Protein AF-A0A957V6C8-F1 (afdb_monomer)

Structure (mmCIF, N/CA/C/O backbone):
data_AF-A0A957V6C8-F1
#
_entry.id   AF-A0A957V6C8-F1
#
loop_
_atom_site.group_PDB
_atom_site.id
_atom_site.type_symbol
_atom_site.label_atom_id
_atom_site.label_alt_id
_atom_site.label_comp_id
_atom_site.label_asym_id
_atom_site.label_entity_id
_atom_site.label_seq_id
_atom_site.pdbx_PDB_ins_code
_atom_site.Cartn_x
_atom_site.Cartn_y
_atom_site.Cartn_z
_atom_site.occupancy
_atom_site.B_iso_or_equiv
_atom_site.auth_seq_id
_atom_site.auth_comp_id
_atom_site.auth_asym_id
_atom_site.auth_atom_id
_atom_site.pdbx_PDB_model_num
ATOM 1 N N . ARG A 1 1 ? -7.889 24.558 10.137 1.00 53.25 1 ARG A N 1
ATOM 2 C CA . ARG A 1 1 ? -8.079 23.094 10.313 1.00 53.25 1 ARG A CA 1
ATOM 3 C C . ARG A 1 1 ? -7.964 22.303 8.996 1.00 53.25 1 ARG A C 1
ATOM 5 O O . ARG A 1 1 ? -7.996 21.090 9.057 1.00 53.25 1 ARG A O 1
ATOM 12 N N . THR A 1 2 ? -7.730 22.950 7.849 1.00 58.56 2 THR A N 1
ATOM 13 C CA . THR A 1 2 ? -7.606 22.328 6.512 1.00 58.56 2 THR A CA 1
ATOM 14 C C . THR A 1 2 ? -6.212 21.776 6.169 1.00 58.56 2 THR A C 1
ATOM 16 O O . THR A 1 2 ? -6.089 20.972 5.254 1.00 58.56 2 THR A O 1
ATOM 19 N N . GLY A 1 3 ? -5.160 22.161 6.903 1.00 59.53 3 GLY A N 1
ATOM 20 C CA . GLY A 1 3 ? -3.785 21.746 6.582 1.00 59.53 3 GLY A CA 1
ATOM 21 C C . GLY A 1 3 ? -3.482 20.258 6.811 1.00 59.53 3 GLY A C 1
ATOM 22 O O . GLY A 1 3 ? -2.626 19.704 6.132 1.00 59.53 3 GLY A O 1
ATOM 23 N N . ALA A 1 4 ? -4.195 19.594 7.732 1.00 64.31 4 ALA A N 1
ATOM 24 C CA . ALA A 1 4 ? -3.990 18.167 8.006 1.00 64.31 4 ALA A CA 1
ATOM 25 C C . ALA A 1 4 ? -4.553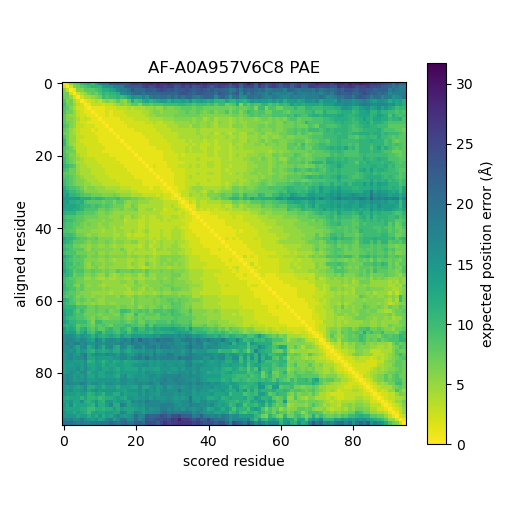 17.272 6.887 1.00 64.31 4 ALA A C 1
ATOM 27 O O . ALA A 1 4 ? -3.913 16.300 6.501 1.00 64.31 4 ALA A O 1
ATOM 28 N N . GLU A 1 5 ? -5.716 17.622 6.328 1.00 75.00 5 GLU A N 1
ATOM 29 C CA . GLU A 1 5 ? -6.317 16.889 5.204 1.00 75.00 5 GLU A CA 1
ATOM 30 C C . GLU A 1 5 ? -5.536 17.114 3.904 1.00 75.00 5 GLU A C 1
ATOM 32 O O . GLU A 1 5 ? -5.304 16.162 3.163 1.00 75.00 5 GLU A O 1
ATOM 37 N N . GLN A 1 6 ? -5.044 18.339 3.670 1.00 81.56 6 GLN A N 1
ATOM 38 C CA . GLN A 1 6 ? -4.163 18.636 2.534 1.00 81.56 6 GLN A CA 1
ATOM 39 C C . GLN A 1 6 ? -2.865 17.824 2.594 1.00 81.56 6 GLN A C 1
ATOM 41 O O . GLN A 1 6 ? -2.505 17.194 1.607 1.00 81.56 6 GLN A O 1
ATOM 46 N N . GLY A 1 7 ? -2.229 17.726 3.768 1.00 83.50 7 GLY A N 1
ATOM 47 C CA . GLY A 1 7 ? -1.006 16.933 3.923 1.00 83.50 7 GLY A CA 1
ATOM 48 C C . GLY A 1 7 ? -1.186 15.444 3.601 1.00 83.50 7 GLY A C 1
ATOM 49 O O . GLY A 1 7 ? -0.297 14.834 3.005 1.00 83.50 7 GLY A O 1
ATOM 50 N N . VAL A 1 8 ? -2.337 14.850 3.941 1.00 88.88 8 VAL A N 1
ATOM 51 C CA . VAL A 1 8 ? -2.643 13.446 3.605 1.00 88.88 8 VAL A CA 1
ATOM 52 C C . VAL A 1 8 ? -2.863 13.279 2.103 1.00 88.88 8 VAL A C 1
ATOM 54 O O . VAL A 1 8 ? -2.299 12.362 1.505 1.00 88.88 8 VAL A O 1
ATOM 57 N N . ILE A 1 9 ? -3.635 14.174 1.483 1.00 89.62 9 ILE A N 1
ATOM 58 C CA . ILE A 1 9 ? -3.903 14.144 0.039 1.00 89.62 9 ILE A CA 1
ATOM 59 C C . ILE A 1 9 ? -2.599 14.301 -0.752 1.00 89.62 9 ILE A C 1
ATOM 61 O O . ILE A 1 9 ? -2.331 13.502 -1.650 1.00 89.62 9 ILE A O 1
ATOM 65 N N . ASP A 1 10 ? -1.750 15.255 -0.372 1.00 92.19 10 ASP A N 1
ATOM 66 C CA . ASP A 1 10 ? -0.462 15.506 -1.023 1.00 92.19 10 ASP A CA 1
ATOM 67 C C . ASP A 1 10 ? 0.502 14.326 -0.859 1.00 92.19 10 ASP A C 1
ATOM 69 O O . ASP A 1 10 ? 1.210 13.953 -1.800 1.00 92.19 10 ASP A O 1
ATOM 73 N N . SER A 1 11 ? 0.496 13.682 0.311 1.00 93.25 11 SER A N 1
ATOM 74 C CA . SER A 1 11 ? 1.302 12.483 0.566 1.00 93.25 11 SER A CA 1
ATOM 75 C C . SER A 1 11 ? 0.864 11.319 -0.322 1.00 93.25 11 SER A C 1
ATOM 77 O O . SER A 1 11 ? 1.698 10.686 -0.970 1.00 93.25 11 SER A O 1
ATOM 79 N N . ILE A 1 12 ? -0.445 11.065 -0.415 1.00 94.31 12 ILE A N 1
ATOM 80 C CA . ILE A 1 12 ? -1.000 10.011 -1.274 1.00 94.31 12 ILE A CA 1
ATOM 81 C C . ILE A 1 12 ? -0.704 10.308 -2.748 1.00 94.31 12 ILE A C 1
ATOM 83 O O . ILE A 1 12 ? -0.274 9.412 -3.478 1.00 94.31 12 ILE A O 1
ATOM 87 N N . ALA A 1 13 ? -0.877 11.555 -3.192 1.00 94.56 13 ALA A N 1
ATOM 88 C CA . ALA A 1 13 ? -0.585 11.967 -4.562 1.00 94.56 13 ALA A CA 1
ATOM 89 C C . ALA A 1 13 ? 0.900 11.779 -4.906 1.00 94.56 13 ALA A C 1
ATOM 91 O O . ALA A 1 13 ? 1.236 11.246 -5.965 1.00 94.56 13 ALA A O 1
ATOM 92 N N . THR A 1 14 ? 1.792 12.148 -3.986 1.00 95.31 14 THR A N 1
ATOM 93 C CA . THR A 1 14 ? 3.241 11.991 -4.150 1.00 95.31 14 THR A CA 1
ATOM 94 C C . THR A 1 14 ? 3.640 10.518 -4.245 1.00 95.31 14 THR A C 1
ATOM 96 O O . THR A 1 14 ? 4.374 10.142 -5.162 1.00 95.31 14 THR A O 1
ATOM 99 N N . LEU A 1 15 ? 3.111 9.665 -3.362 1.00 95.38 15 LEU A N 1
ATOM 100 C CA . LEU A 1 15 ? 3.342 8.216 -3.398 1.00 95.38 15 LEU A CA 1
ATOM 101 C C . LEU A 1 15 ? 2.828 7.592 -4.699 1.00 95.38 15 LEU A C 1
ATOM 103 O O . LEU A 1 15 ? 3.550 6.843 -5.356 1.00 95.38 15 LEU A O 1
ATOM 107 N N . THR A 1 16 ? 1.612 7.957 -5.110 1.00 96.56 16 THR A N 1
ATOM 108 C CA . THR A 1 16 ? 0.993 7.472 -6.353 1.00 96.56 16 THR A CA 1
ATOM 109 C C . THR A 1 16 ? 1.817 7.879 -7.572 1.00 96.56 16 THR A 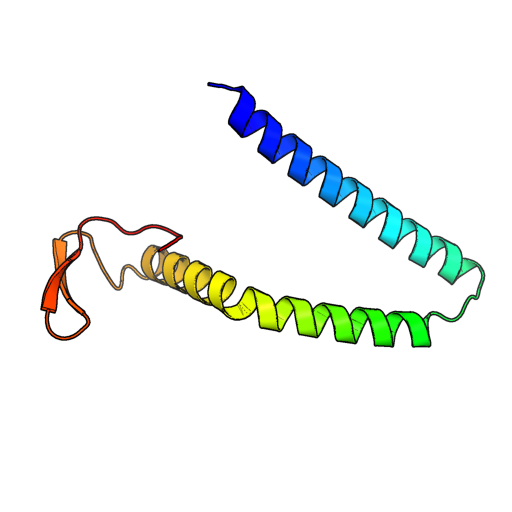C 1
ATOM 111 O O . THR A 1 16 ? 2.069 7.062 -8.457 1.00 96.56 16 THR A O 1
ATOM 114 N N . ARG A 1 17 ? 2.301 9.126 -7.610 1.00 96.56 17 ARG A N 1
ATOM 115 C CA . ARG A 1 17 ? 3.166 9.622 -8.684 1.00 96.56 17 ARG A CA 1
ATOM 116 C C . ARG A 1 17 ? 4.466 8.827 -8.772 1.00 96.56 17 ARG A C 1
ATOM 118 O O . ARG A 1 17 ? 4.846 8.430 -9.870 1.00 96.56 17 ARG A O 1
ATOM 125 N N . TYR A 1 18 ? 5.143 8.580 -7.652 1.00 96.12 18 TYR A N 1
ATOM 126 C CA . TYR A 1 18 ? 6.370 7.781 -7.664 1.00 96.12 18 TYR A CA 1
ATOM 127 C C . TYR A 1 18 ? 6.121 6.333 -8.095 1.00 96.12 18 TYR A C 1
ATOM 129 O O . TYR A 1 18 ? 6.916 5.803 -8.868 1.00 96.12 18 TYR A O 1
ATOM 137 N N . ALA A 1 19 ? 5.007 5.728 -7.674 1.00 94.88 19 ALA A N 1
ATOM 138 C CA . ALA A 1 19 ? 4.617 4.386 -8.103 1.00 94.88 19 ALA A CA 1
ATOM 139 C C . ALA A 1 19 ? 4.332 4.313 -9.614 1.00 94.88 19 ALA A C 1
ATOM 141 O O . ALA A 1 19 ? 4.784 3.394 -10.290 1.00 94.88 19 ALA A O 1
ATOM 142 N N . LEU A 1 20 ? 3.630 5.299 -10.176 1.00 97.38 20 LEU A N 1
ATOM 143 C CA . LEU A 1 20 ? 3.368 5.353 -11.618 1.00 97.38 20 LEU A CA 1
ATOM 144 C C . LEU A 1 20 ? 4.654 5.535 -12.428 1.00 97.38 20 LEU A C 1
ATOM 146 O O . LEU A 1 20 ? 4.846 4.858 -13.436 1.00 97.38 20 LEU A O 1
ATOM 150 N N . ILE A 1 21 ? 5.545 6.426 -11.983 1.00 96.94 21 ILE A N 1
ATOM 151 C CA . ILE A 1 21 ? 6.833 6.656 -12.648 1.00 96.94 21 ILE A CA 1
ATOM 152 C C . ILE A 1 21 ? 7.690 5.385 -12.608 1.00 96.94 21 ILE A C 1
ATOM 154 O O . ILE A 1 21 ? 8.261 5.018 -13.632 1.00 96.94 21 ILE A O 1
ATOM 158 N N . SER A 1 22 ? 7.766 4.688 -11.469 1.00 92.69 22 SER A N 1
ATOM 159 C CA . SER A 1 22 ? 8.564 3.461 -11.358 1.00 92.69 22 SER A CA 1
ATOM 160 C C . SER A 1 22 ? 8.035 2.345 -12.261 1.00 92.69 22 SER A C 1
ATOM 162 O O . SER A 1 22 ? 8.818 1.739 -12.991 1.00 92.69 22 SER A O 1
ATOM 164 N N . VAL A 1 23 ? 6.716 2.128 -12.295 1.00 93.62 23 VAL A N 1
ATOM 165 C CA . VAL A 1 23 ? 6.081 1.162 -13.207 1.00 93.62 23 VAL A CA 1
ATOM 166 C C . VAL A 1 23 ? 6.339 1.543 -14.665 1.00 93.62 23 VAL A C 1
ATOM 168 O O . VAL A 1 23 ? 6.737 0.692 -15.458 1.00 93.62 23 VAL A O 1
ATOM 171 N N . GLY A 1 24 ? 6.183 2.821 -15.020 1.00 94.31 24 GLY A N 1
ATOM 172 C CA . GLY A 1 24 ? 6.452 3.314 -16.371 1.00 94.31 24 GLY A CA 1
ATOM 173 C C . GLY A 1 24 ? 7.898 3.080 -16.818 1.00 94.31 24 GLY A C 1
ATOM 174 O O . GLY A 1 24 ? 8.123 2.654 -17.948 1.00 94.31 24 GLY A O 1
ATOM 175 N N . ILE A 1 25 ? 8.873 3.289 -15.927 1.00 93.12 25 ILE A N 1
ATOM 176 C CA . ILE A 1 25 ? 10.293 3.013 -16.194 1.00 93.12 25 ILE A CA 1
ATOM 177 C C . ILE A 1 25 ? 10.515 1.522 -16.455 1.00 93.12 25 ILE A C 1
ATOM 179 O O . ILE A 1 25 ? 11.155 1.172 -17.444 1.00 93.12 25 ILE A O 1
ATOM 183 N N . VAL A 1 26 ? 9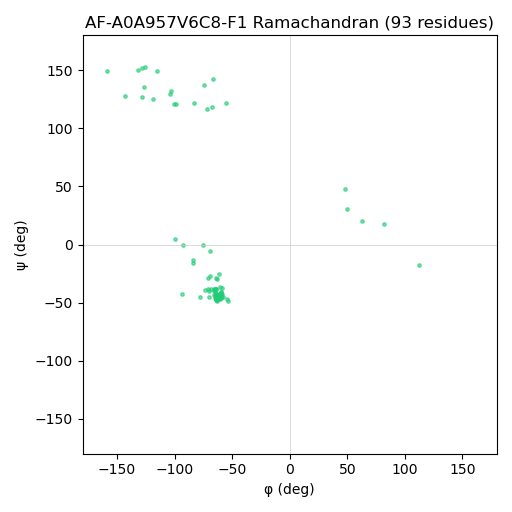.973 0.642 -15.608 1.00 91.06 26 VAL A N 1
ATOM 184 C CA . VAL A 1 26 ? 10.120 -0.814 -15.781 1.00 91.06 26 VAL A CA 1
ATOM 185 C C . VAL A 1 26 ? 9.528 -1.264 -17.118 1.00 91.06 26 VAL A C 1
ATOM 187 O O . VAL A 1 26 ? 10.177 -2.003 -17.855 1.00 91.06 26 VAL A O 1
ATOM 190 N N . LEU A 1 27 ? 8.342 -0.769 -17.481 1.00 91.94 27 LEU A N 1
ATOM 191 C CA . LEU A 1 27 ? 7.710 -1.083 -18.765 1.00 91.94 27 LEU A CA 1
ATOM 192 C C . LEU A 1 27 ? 8.527 -0.564 -19.957 1.00 91.94 27 LEU A C 1
ATOM 194 O O . LEU A 1 27 ? 8.751 -1.306 -20.911 1.00 91.94 27 LEU A O 1
ATOM 198 N N . ALA A 1 28 ? 9.016 0.677 -19.900 1.00 93.12 28 ALA A N 1
ATOM 199 C CA . ALA A 1 28 ? 9.830 1.261 -20.966 1.00 93.12 28 ALA A CA 1
ATOM 200 C C . ALA A 1 28 ? 11.139 0.486 -21.182 1.00 93.12 28 ALA A C 1
ATOM 202 O O . ALA A 1 28 ? 11.521 0.199 -22.315 1.00 93.12 28 ALA A O 1
ATOM 203 N N . LEU A 1 29 ? 11.808 0.103 -20.094 1.00 91.50 29 LEU A N 1
ATOM 204 C CA . LEU A 1 29 ? 13.032 -0.685 -20.155 1.00 91.50 29 LEU A CA 1
ATOM 205 C C . LEU A 1 29 ? 12.775 -2.140 -20.592 1.00 91.50 29 LEU A C 1
ATOM 207 O O . LEU A 1 29 ? 13.633 -2.743 -21.233 1.00 91.50 29 LEU A O 1
ATOM 211 N N . SER A 1 30 ? 11.595 -2.696 -20.304 1.00 88.56 30 SER A N 1
ATOM 212 C CA . SER A 1 30 ? 11.187 -4.020 -20.790 1.00 88.56 30 SER A CA 1
ATOM 213 C C . SER A 1 30 ? 11.030 -4.047 -22.313 1.00 88.56 30 SER A C 1
ATOM 215 O O . SER A 1 30 ? 11.476 -5.000 -22.948 1.00 88.56 30 SER A O 1
ATOM 217 N N . VAL A 1 31 ? 10.507 -2.975 -22.921 1.00 92.00 31 VAL A N 1
ATOM 218 C CA . VAL A 1 31 ? 10.433 -2.835 -24.391 1.00 92.00 31 VAL A CA 1
ATOM 219 C C . VAL A 1 31 ? 11.825 -2.795 -25.037 1.00 92.00 31 VAL A C 1
ATOM 221 O O . VAL A 1 31 ? 11.993 -3.266 -26.158 1.00 92.00 31 VAL A O 1
ATOM 224 N N . LEU A 1 32 ? 12.840 -2.293 -24.327 1.00 93.44 32 LEU A N 1
ATOM 225 C CA . LEU A 1 32 ? 14.237 -2.284 -24.785 1.00 93.44 32 LEU A CA 1
ATOM 226 C C . LEU A 1 32 ? 14.924 -3.662 -24.703 1.00 93.44 32 LEU A C 1
ATOM 228 O O . LEU A 1 32 ? 16.087 -3.780 -25.083 1.00 93.44 32 LEU A O 1
ATOM 232 N N . GLY A 1 33 ? 14.226 -4.701 -24.230 1.00 89.12 33 GLY A N 1
ATOM 233 C CA . GLY A 1 33 ? 14.742 -6.070 -24.164 1.00 89.12 33 GLY A CA 1
ATOM 234 C C . GLY A 1 33 ? 15.630 -6.356 -22.951 1.00 89.12 33 GLY A C 1
ATOM 235 O O . GLY A 1 33 ? 16.373 -7.335 -22.960 1.00 89.12 33 GLY A O 1
ATOM 236 N N . LEU A 1 34 ? 15.577 -5.516 -21.913 1.00 90.88 34 LEU A N 1
ATOM 237 C CA . LEU A 1 34 ? 16.287 -5.770 -20.660 1.00 90.88 34 LEU A CA 1
ATOM 238 C C . LEU A 1 34 ? 15.587 -6.869 -19.848 1.00 90.88 34 LEU A C 1
ATOM 240 O O . LEU A 1 34 ? 14.361 -6.879 -19.724 1.00 90.88 34 LEU A O 1
ATOM 244 N N . ASP A 1 35 ? 16.378 -7.777 -19.274 1.00 89.12 35 ASP A N 1
ATOM 245 C CA . 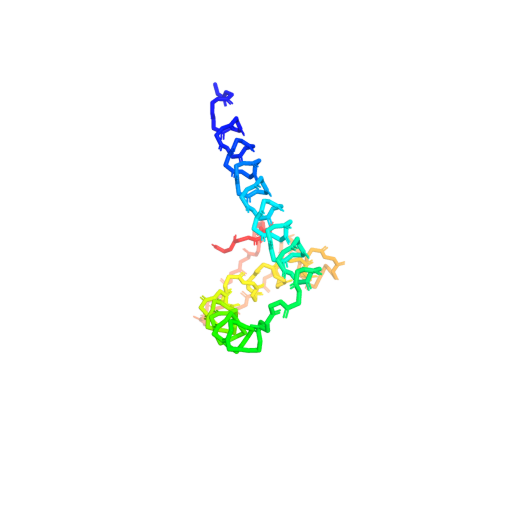ASP A 1 35 ? 15.879 -8.837 -18.399 1.00 89.12 35 ASP A CA 1
ATOM 246 C C . ASP A 1 35 ? 15.703 -8.324 -16.961 1.00 89.12 35 ASP A C 1
ATOM 248 O O . ASP A 1 35 ? 16.645 -7.858 -16.315 1.00 89.12 35 ASP A O 1
ATOM 252 N N . PHE A 1 36 ? 14.475 -8.436 -16.455 1.00 88.19 36 PHE A N 1
ATOM 253 C CA . PHE A 1 36 ? 14.081 -8.009 -15.114 1.00 88.19 36 PHE A CA 1
ATOM 254 C C . PHE A 1 36 ? 14.012 -9.147 -14.104 1.00 88.19 36 PHE A C 1
ATOM 256 O O . PHE A 1 36 ? 13.626 -8.900 -12.965 1.00 88.19 36 PHE A O 1
ATOM 263 N N . THR A 1 37 ? 14.397 -10.371 -14.465 1.00 90.88 37 THR A N 1
ATOM 264 C CA . THR A 1 37 ? 14.261 -11.553 -13.600 1.00 90.88 37 THR A CA 1
ATOM 265 C C . THR A 1 37 ? 14.892 -11.342 -12.220 1.00 90.88 37 THR A C 1
ATOM 267 O O . THR A 1 37 ? 14.232 -11.533 -11.199 1.00 90.88 37 THR A O 1
ATOM 270 N N . SER A 1 38 ? 16.132 -10.849 -12.158 1.00 90.00 38 SER A N 1
ATOM 271 C CA . SER A 1 38 ? 16.816 -10.580 -10.883 1.00 90.00 38 SER A CA 1
ATOM 272 C C . SER A 1 38 ? 16.139 -9.477 -10.067 1.00 90.00 38 SER A C 1
ATOM 274 O O . SER A 1 38 ? 16.011 -9.590 -8.848 1.00 90.00 38 SER A O 1
ATOM 276 N N . LEU A 1 39 ? 15.666 -8.417 -10.731 1.00 91.19 39 LEU A N 1
ATOM 277 C CA . LEU A 1 39 ? 14.952 -7.332 -10.061 1.00 91.19 39 LEU A CA 1
ATOM 278 C C . LEU A 1 39 ? 13.593 -7.808 -9.538 1.00 91.19 39 LEU A C 1
ATOM 280 O O . LEU A 1 39 ? 13.212 -7.439 -8.434 1.00 91.19 39 LEU A O 1
ATOM 284 N N . ALA A 1 40 ? 12.893 -8.656 -10.291 1.00 91.25 40 ALA A N 1
ATOM 285 C CA . ALA A 1 40 ? 11.619 -9.245 -9.904 1.00 91.25 40 ALA A CA 1
ATOM 286 C C . ALA A 1 40 ? 11.763 -10.150 -8.674 1.00 91.25 40 ALA A C 1
ATOM 288 O O . ALA A 1 40 ? 10.911 -10.104 -7.792 1.00 91.25 40 ALA A O 1
ATOM 289 N N . ILE A 1 41 ? 12.857 -10.912 -8.566 1.00 95.19 41 ILE A N 1
ATOM 290 C CA . ILE A 1 41 ? 13.151 -11.724 -7.375 1.00 95.19 41 ILE A CA 1
ATOM 291 C C . ILE A 1 41 ? 13.355 -10.828 -6.147 1.00 95.19 41 ILE A C 1
ATOM 293 O O . ILE A 1 41 ? 12.749 -11.064 -5.102 1.00 95.19 41 ILE A O 1
ATOM 297 N N . ILE A 1 42 ? 14.170 -9.776 -6.271 1.00 94.50 42 ILE A N 1
ATOM 298 C CA . ILE A 1 42 ? 14.436 -8.839 -5.168 1.00 94.50 42 ILE A CA 1
ATOM 299 C C . ILE A 1 42 ? 13.154 -8.097 -4.775 1.00 94.50 42 ILE A C 1
ATOM 301 O O . ILE A 1 42 ? 12.809 -8.039 -3.596 1.00 94.50 42 ILE A O 1
ATOM 305 N N . ALA A 1 43 ? 12.425 -7.564 -5.756 1.00 92.88 43 ALA A N 1
ATOM 306 C CA . ALA A 1 43 ? 11.161 -6.873 -5.542 1.00 92.88 43 ALA A CA 1
ATOM 307 C C . ALA A 1 43 ? 10.123 -7.800 -4.898 1.00 92.88 43 ALA A C 1
ATOM 309 O O . ALA A 1 43 ? 9.489 -7.403 -3.929 1.00 92.88 43 ALA A O 1
ATOM 310 N N . GLY A 1 44 ? 10.009 -9.047 -5.362 1.00 94.62 44 GLY A N 1
ATOM 311 C CA . GLY A 1 44 ? 9.120 -10.054 -4.786 1.00 94.62 44 GLY A CA 1
ATOM 312 C C . GLY A 1 44 ? 9.459 -10.367 -3.329 1.00 94.62 44 GLY A C 1
ATOM 313 O O . GLY A 1 44 ? 8.573 -10.349 -2.477 1.00 94.62 44 GLY A O 1
ATOM 314 N N . GLY A 1 45 ? 10.742 -10.571 -3.014 1.00 96.31 45 GLY A N 1
ATOM 315 C CA . GLY A 1 45 ? 11.199 -10.781 -1.638 1.00 96.31 45 GLY A CA 1
ATOM 316 C C . GLY A 1 45 ? 10.899 -9.589 -0.724 1.00 96.31 45 GLY A C 1
ATOM 317 O O . GLY A 1 45 ? 10.388 -9.767 0.382 1.00 96.31 45 GLY A O 1
ATOM 318 N N . LEU A 1 46 ? 11.143 -8.366 -1.202 1.00 95.56 46 LEU A N 1
ATOM 319 C CA . LEU A 1 46 ? 10.811 -7.137 -0.477 1.00 95.56 46 LEU A CA 1
ATOM 320 C C . LEU A 1 46 ? 9.300 -6.982 -0.274 1.00 95.56 46 LEU A C 1
ATOM 322 O O . LEU A 1 46 ? 8.872 -6.656 0.830 1.00 95.56 46 LEU A O 1
ATOM 326 N N . SER A 1 47 ? 8.485 -7.248 -1.297 1.00 94.38 47 SER A N 1
ATOM 327 C CA . SER A 1 47 ? 7.022 -7.189 -1.203 1.00 94.38 47 SER A CA 1
ATOM 328 C C . SER A 1 47 ? 6.481 -8.159 -0.157 1.00 94.38 47 SER A C 1
ATOM 330 O O . SER A 1 47 ? 5.634 -7.770 0.646 1.00 94.38 47 SER A O 1
ATOM 332 N N . VAL A 1 48 ? 6.999 -9.390 -0.114 1.00 96.19 48 VAL A N 1
ATOM 333 C CA . VAL A 1 48 ? 6.637 -10.366 0.924 1.00 96.19 48 VAL A CA 1
ATOM 334 C C . VAL A 1 48 ? 7.057 -9.864 2.306 1.00 96.19 48 VAL A C 1
ATOM 336 O O . VAL A 1 48 ? 6.243 -9.878 3.226 1.00 96.19 48 VAL A O 1
ATOM 339 N N . GLY A 1 49 ? 8.283 -9.352 2.455 1.00 95.50 49 GLY A N 1
ATOM 340 C CA . GLY A 1 49 ? 8.769 -8.797 3.723 1.00 95.50 49 GLY A CA 1
ATOM 341 C C . GLY A 1 49 ? 7.919 -7.631 4.242 1.00 95.50 49 GLY A C 1
ATOM 342 O O . GLY A 1 49 ? 7.578 -7.595 5.424 1.00 95.50 49 GLY A O 1
ATOM 343 N N . ILE A 1 50 ? 7.512 -6.716 3.357 1.00 95.31 50 ILE A N 1
ATOM 344 C CA . ILE A 1 50 ? 6.598 -5.613 3.690 1.00 95.31 50 ILE A CA 1
ATOM 345 C C . ILE A 1 50 ? 5.230 -6.159 4.112 1.00 95.31 50 ILE A C 1
ATOM 347 O O . ILE A 1 50 ? 4.690 -5.723 5.126 1.00 95.31 50 ILE A O 1
ATOM 351 N N . GLY A 1 51 ? 4.683 -7.132 3.377 1.00 93.62 51 GLY A N 1
ATOM 352 C CA . GLY A 1 51 ? 3.398 -7.755 3.699 1.00 93.62 51 GLY A CA 1
ATOM 353 C C . GLY A 1 51 ? 3.390 -8.420 5.076 1.00 93.62 51 GLY A C 1
ATOM 354 O O . GLY A 1 51 ? 2.438 -8.247 5.833 1.00 93.62 51 GLY A O 1
ATOM 355 N N . ILE A 1 52 ? 4.479 -9.102 5.436 1.00 96.50 52 ILE A N 1
ATOM 356 C CA . IL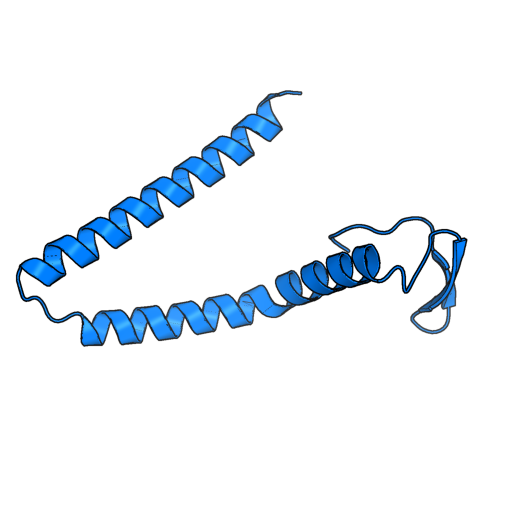E A 1 52 ? 4.662 -9.690 6.769 1.00 96.50 52 ILE A CA 1
ATOM 357 C C . ILE A 1 52 ? 4.742 -8.587 7.835 1.00 96.50 52 ILE A C 1
ATOM 359 O O . ILE A 1 52 ? 4.055 -8.663 8.848 1.00 96.50 52 ILE A O 1
ATOM 363 N N . GLY A 1 53 ? 5.518 -7.523 7.599 1.00 94.00 53 GLY A N 1
ATOM 364 C CA . GLY A 1 53 ? 5.636 -6.404 8.543 1.00 94.00 53 GLY A CA 1
ATOM 365 C C . GLY A 1 53 ? 4.330 -5.627 8.757 1.00 94.00 53 GLY A C 1
ATOM 366 O O . GLY A 1 53 ? 4.100 -5.086 9.835 1.00 94.00 53 GLY A O 1
ATOM 367 N N . MET A 1 54 ? 3.457 -5.590 7.747 1.00 95.00 54 MET A N 1
ATOM 368 C CA . MET A 1 54 ? 2.151 -4.922 7.798 1.00 95.00 54 MET A CA 1
ATOM 369 C C . MET A 1 54 ? 0.994 -5.842 8.215 1.00 95.00 54 MET A C 1
ATOM 371 O O . MET A 1 54 ? -0.140 -5.367 8.312 1.00 95.00 54 MET A O 1
ATOM 375 N N . GLN A 1 55 ? 1.252 -7.127 8.472 1.00 95.56 55 GLN A N 1
ATOM 376 C CA . GLN A 1 55 ? 0.213 -8.131 8.711 1.00 95.56 55 GLN A CA 1
ATOM 377 C C . GLN A 1 55 ? -0.743 -7.727 9.841 1.00 95.56 55 GLN A C 1
ATOM 379 O O . GLN A 1 55 ? -1.956 -7.778 9.656 1.00 95.56 55 GLN A O 1
ATOM 384 N N . GLU A 1 56 ? -0.206 -7.264 10.972 1.00 93.25 56 GLU A N 1
ATOM 385 C CA . GLU A 1 56 ? -0.993 -6.876 12.151 1.00 93.25 56 GLU A CA 1
ATOM 386 C C . GLU A 1 56 ? -1.923 -5.689 11.861 1.00 93.25 56 GLU A C 1
ATOM 388 O O . GLU A 1 56 ? -3.096 -5.682 12.233 1.00 93.25 56 GLU A O 1
ATOM 393 N N . PHE A 1 57 ? -1.427 -4.681 11.140 1.00 91.81 57 PHE A N 1
ATOM 394 C CA . PHE A 1 57 ? -2.240 -3.531 10.750 1.00 91.81 57 PHE A CA 1
ATOM 395 C C . PHE A 1 57 ? -3.405 -3.956 9.850 1.00 91.81 57 PHE A C 1
ATOM 397 O O . PHE A 1 57 ? -4.547 -3.550 10.073 1.00 91.81 57 PHE A O 1
ATOM 404 N N . VAL A 1 58 ? -3.123 -4.795 8.850 1.00 92.00 58 VAL A N 1
ATOM 405 C CA . VAL A 1 58 ? -4.136 -5.286 7.910 1.00 92.00 58 VAL A CA 1
ATOM 406 C C . VAL A 1 58 ? -5.151 -6.177 8.625 1.00 92.00 58 VAL A C 1
ATOM 408 O O . VAL A 1 58 ? -6.349 -6.002 8.419 1.00 92.00 58 VAL A O 1
ATOM 411 N N . ALA A 1 59 ? -4.709 -7.081 9.500 1.00 93.25 59 ALA A N 1
ATOM 412 C CA . ALA A 1 59 ? -5.590 -7.967 10.258 1.00 93.25 59 ALA A CA 1
ATOM 413 C C . ALA A 1 59 ?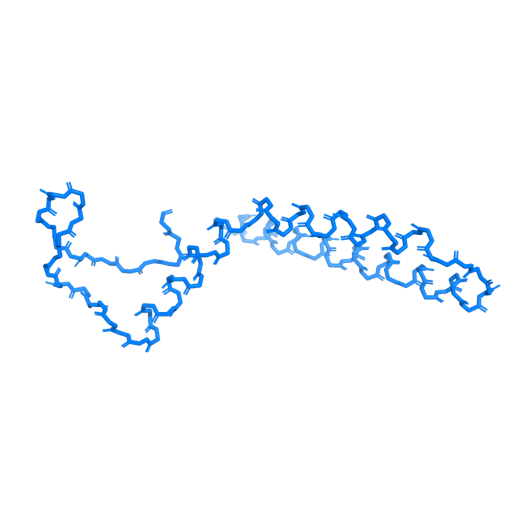 -6.578 -7.179 11.132 1.00 93.25 59 ALA A C 1
ATOM 415 O O . ALA A 1 59 ? -7.782 -7.444 11.100 1.00 93.25 59 ALA A O 1
ATOM 416 N N . ASN A 1 60 ? -6.096 -6.158 11.843 1.00 91.75 60 ASN A N 1
ATOM 417 C CA . ASN A 1 60 ? -6.940 -5.291 12.664 1.00 91.75 60 ASN A CA 1
ATOM 418 C C . ASN A 1 60 ? -7.922 -4.467 11.819 1.00 91.75 60 ASN A C 1
ATOM 420 O O . ASN A 1 60 ? -9.095 -4.343 12.173 1.00 91.75 60 ASN A O 1
ATOM 424 N N . PHE A 1 61 ? -7.477 -3.955 10.669 1.00 91.88 61 PHE A N 1
ATOM 425 C CA . PHE A 1 61 ? -8.337 -3.215 9.746 1.00 91.88 61 PHE A CA 1
ATOM 426 C C . PHE A 1 61 ? -9.465 -4.086 9.173 1.00 91.88 61 PHE A C 1
ATOM 428 O O . PHE A 1 61 ? -10.629 -3.682 9.190 1.00 91.88 61 PHE A O 1
ATOM 435 N N . ILE A 1 62 ? -9.141 -5.298 8.709 1.00 92.12 62 ILE A N 1
ATOM 436 C CA . ILE A 1 62 ? -10.131 -6.253 8.193 1.00 92.12 62 ILE A CA 1
ATOM 437 C C . ILE A 1 62 ? -11.098 -6.677 9.296 1.00 92.12 62 ILE A C 1
ATOM 439 O O . ILE A 1 62 ? -12.302 -6.688 9.062 1.00 92.12 62 ILE A O 1
ATOM 443 N N . SER A 1 63 ? -10.605 -6.944 10.507 1.00 89.56 63 SER A N 1
ATOM 444 C CA . SER A 1 63 ? -11.457 -7.268 11.659 1.00 89.56 63 SER A CA 1
ATOM 445 C C . SER A 1 63 ? -12.461 -6.149 11.940 1.00 89.56 63 SER A C 1
ATOM 447 O O . SE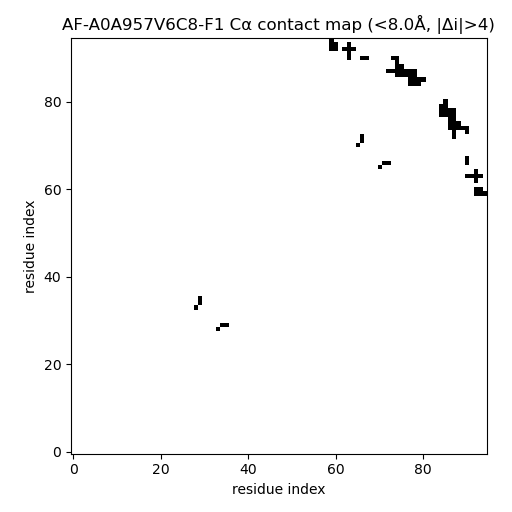R A 1 63 ? -13.654 -6.406 12.086 1.00 89.56 63 SER A O 1
ATOM 449 N N . GLY A 1 64 ? -12.010 -4.891 11.921 1.00 87.44 64 GLY A N 1
ATOM 450 C CA . GLY A 1 64 ? -12.887 -3.728 12.055 1.00 87.44 64 GLY A CA 1
ATOM 451 C C . GLY A 1 64 ? -13.948 -3.640 10.952 1.00 87.44 64 GLY A C 1
ATOM 452 O O . GLY A 1 64 ? -15.111 -3.371 11.249 1.00 87.44 64 GLY A O 1
ATOM 453 N N . LEU A 1 65 ? -13.583 -3.897 9.690 1.00 89.56 65 LEU A N 1
ATOM 454 C CA . LEU A 1 65 ? -14.535 -3.926 8.571 1.00 89.56 65 LEU A CA 1
ATOM 455 C C . LEU A 1 65 ? -15.568 -5.047 8.716 1.00 89.56 65 LEU A C 1
ATOM 457 O O . LEU A 1 65 ? -16.758 -4.793 8.549 1.00 89.56 65 LEU A O 1
ATOM 461 N N . VAL A 1 66 ? -15.131 -6.263 9.046 1.00 89.00 66 VAL A N 1
ATOM 462 C CA . VAL A 1 66 ? -16.013 -7.424 9.234 1.00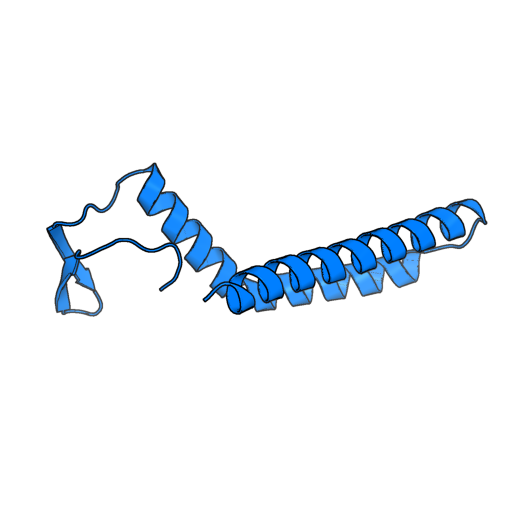 89.00 66 VAL A CA 1
ATOM 463 C C . VAL A 1 66 ? -17.029 -7.149 10.339 1.00 89.00 66 VAL A C 1
ATOM 465 O O . VAL A 1 66 ? -18.222 -7.333 10.122 1.00 89.00 66 VAL A O 1
ATOM 468 N N . LEU A 1 67 ? -16.598 -6.604 11.481 1.00 87.88 67 LEU A N 1
ATOM 469 C CA . LEU A 1 67 ? -17.508 -6.230 12.569 1.00 87.88 67 LEU A CA 1
ATOM 470 C C . LEU A 1 67 ? -18.562 -5.202 12.135 1.00 87.88 67 LEU A C 1
ATOM 472 O O . LEU A 1 67 ? -19.714 -5.286 12.561 1.00 87.88 67 LEU A O 1
ATOM 476 N N . LEU A 1 68 ? -18.186 -4.242 11.285 1.00 84.75 68 LEU A N 1
ATOM 477 C CA . LEU A 1 68 ? -19.112 -3.238 10.755 1.00 84.75 68 LEU A CA 1
ATOM 478 C C . LEU A 1 68 ? -20.117 -3.835 9.762 1.00 84.75 68 LEU A C 1
ATOM 480 O O . LEU A 1 68 ? -21.286 -3.450 9.787 1.00 84.75 68 LEU A O 1
ATOM 484 N N . PHE A 1 69 ? -19.678 -4.752 8.899 1.00 85.50 69 PHE A N 1
ATOM 485 C CA . PHE A 1 69 ? -20.528 -5.365 7.877 1.00 85.50 69 PHE A CA 1
ATOM 486 C C . PHE A 1 69 ? -21.447 -6.450 8.435 1.00 85.50 69 PHE A C 1
ATOM 488 O O . PHE A 1 69 ? -22.632 -6.468 8.113 1.00 85.50 69 PHE A O 1
ATOM 495 N N . GLU A 1 70 ? -20.921 -7.341 9.269 1.00 85.00 70 GLU A N 1
ATOM 496 C CA . GLU A 1 70 ? -21.672 -8.480 9.803 1.00 85.00 70 GLU A CA 1
ATOM 497 C C . GLU A 1 70 ? -22.510 -8.112 11.036 1.00 85.00 70 GLU A C 1
ATOM 499 O O . GLU A 1 70 ? -23.391 -8.872 11.428 1.00 85.00 70 GLU A O 1
ATOM 504 N N . GLN A 1 71 ? -22.273 -6.940 11.644 1.00 79.69 71 GLN A N 1
ATOM 505 C CA . GLN A 1 71 ? -22.909 -6.509 12.898 1.00 79.69 71 GLN A CA 1
ATOM 506 C C . GLN A 1 71 ? -22.841 -7.566 14.018 1.00 79.69 71 GLN A C 1
ATOM 508 O O . GLN A 1 71 ? -23.721 -7.619 14.882 1.00 79.69 71 GLN A O 1
ATOM 513 N N . THR A 1 72 ? -21.792 -8.396 14.024 1.00 75.00 72 THR A N 1
ATOM 514 C CA . THR A 1 72 ? -21.567 -9.454 15.025 1.00 75.00 72 THR A CA 1
ATOM 515 C C . THR A 1 72 ? -21.422 -8.882 16.438 1.00 75.00 72 THR A C 1
ATOM 517 O O . THR A 1 72 ? -21.732 -9.559 17.413 1.00 75.00 72 THR A O 1
ATOM 520 N N . LEU A 1 73 ? -21.001 -7.617 16.546 1.00 76.06 73 LEU A N 1
ATOM 521 C CA . LEU A 1 73 ? -21.001 -6.828 17.775 1.00 76.06 73 LEU A CA 1
ATOM 522 C C . LEU A 1 73 ? -21.728 -5.508 17.525 1.00 76.06 73 LEU A C 1
ATOM 524 O O . LEU A 1 73 ? -21.492 -4.839 16.516 1.00 76.06 73 LEU A O 1
ATOM 528 N N . ARG A 1 74 ? -22.593 -5.107 18.453 1.00 78.19 74 ARG A N 1
ATOM 529 C CA . ARG A 1 74 ? -23.303 -3.825 18.433 1.00 78.19 74 ARG A CA 1
ATOM 530 C C . ARG A 1 74 ? -22.869 -2.955 19.614 1.00 78.19 74 ARG A C 1
ATOM 532 O O . ARG A 1 74 ? -22.557 -3.467 20.691 1.00 78.19 74 ARG A O 1
ATOM 539 N N . PRO A 1 75 ? -22.874 -1.619 19.460 1.00 80.94 75 PRO A N 1
ATOM 540 C CA . PRO A 1 75 ? -22.761 -0.719 20.601 1.00 80.94 75 PRO A CA 1
ATOM 541 C C . PRO A 1 75 ? -23.854 -1.039 21.630 1.00 80.94 75 PRO A C 1
ATOM 543 O O . PRO A 1 75 ? -25.039 -1.008 21.307 1.00 80.94 75 PRO A O 1
ATOM 546 N N . GLY A 1 76 ? -23.451 -1.355 22.859 1.00 80.56 76 GLY A N 1
ATOM 547 C CA . GLY A 1 76 ? -24.339 -1.809 23.931 1.00 80.56 76 GLY A CA 1
ATOM 548 C C . GLY A 1 76 ? -24.147 -3.267 24.350 1.00 80.56 76 GLY A C 1
ATOM 549 O O . GLY A 1 76 ? -24.537 -3.602 25.471 1.00 80.56 76 GLY A O 1
ATOM 550 N N . ASP A 1 77 ? -23.496 -4.093 23.527 1.00 85.88 77 ASP A N 1
ATOM 551 C CA . ASP A 1 77 ? -23.228 -5.495 23.857 1.00 85.88 77 ASP A CA 1
ATOM 552 C C .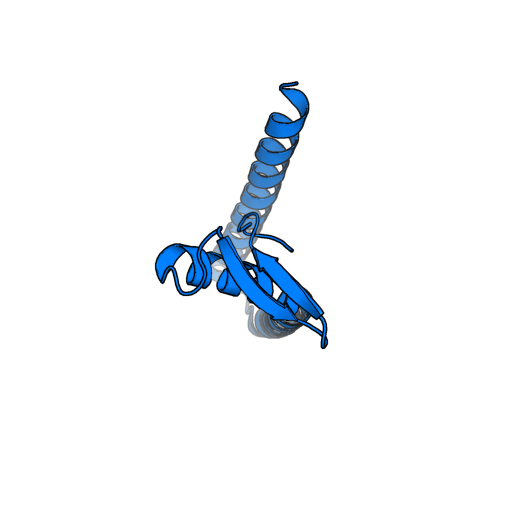 ASP A 1 77 ? -22.249 -5.608 25.033 1.00 85.88 77 ASP A C 1
ATOM 554 O O . ASP A 1 77 ? -21.318 -4.808 25.177 1.00 85.88 77 ASP A O 1
ATOM 558 N N . VAL A 1 78 ? -22.479 -6.590 25.907 1.00 86.19 78 VAL A N 1
ATOM 559 C CA . VAL A 1 78 ? -21.590 -6.912 27.029 1.00 86.19 78 VAL A CA 1
ATOM 560 C C . VAL A 1 78 ? -20.724 -8.091 26.617 1.00 86.19 78 VAL A C 1
ATOM 562 O O . VAL A 1 78 ? -21.241 -9.155 26.291 1.00 86.19 78 VAL A O 1
ATOM 565 N N . ILE A 1 79 ? -19.414 -7.884 26.628 1.00 86.69 79 ILE A N 1
ATOM 566 C CA . ILE A 1 79 ? -18.412 -8.857 26.203 1.00 86.69 79 ILE A CA 1
ATOM 567 C C . ILE A 1 79 ? -17.349 -9.024 27.285 1.00 86.69 79 ILE A C 1
ATOM 569 O O . ILE A 1 79 ? -17.082 -8.104 28.061 1.00 86.69 79 ILE A O 1
ATOM 573 N N . GLU A 1 80 ? -16.734 -10.198 27.335 1.00 87.38 80 GLU A N 1
ATOM 574 C CA . GLU A 1 80 ? -15.583 -10.463 28.192 1.00 87.38 80 GLU A CA 1
ATOM 575 C C . GLU A 1 80 ? -14.307 -10.380 27.354 1.00 87.38 80 GLU A C 1
ATOM 577 O O . GLU A 1 80 ? -14.158 -11.092 26.364 1.00 87.38 80 GLU A O 1
ATOM 582 N N . VAL A 1 81 ? -13.402 -9.482 27.741 1.00 87.50 81 VAL A N 1
ATOM 583 C CA . VAL A 1 81 ? -12.085 -9.314 27.115 1.00 87.50 81 VAL A CA 1
ATOM 584 C C . VAL A 1 81 ? -11.053 -9.363 28.231 1.00 87.50 81 VAL A C 1
ATOM 586 O O . VAL A 1 81 ? -11.207 -8.658 29.228 1.00 87.50 81 VAL A O 1
ATOM 589 N N . ASP A 1 82 ? -10.041 -10.222 28.102 1.00 84.62 82 ASP A N 1
ATOM 590 C CA . ASP A 1 82 ? -8.975 -10.402 29.100 1.00 84.62 82 ASP A CA 1
ATOM 591 C C . ASP A 1 82 ? -9.498 -10.567 30.542 1.00 84.62 82 ASP A C 1
ATOM 593 O O . ASP A 1 82 ? -9.039 -9.906 31.478 1.00 84.62 82 ASP A O 1
ATOM 597 N N . ASN A 1 83 ? -10.501 -11.438 30.728 1.00 89.06 83 ASN A N 1
ATOM 598 C CA . ASN A 1 83 ? -11.141 -11.712 32.023 1.00 89.06 83 ASN A CA 1
ATOM 599 C C . ASN A 1 83 ? -11.854 -10.500 32.668 1.00 89.06 83 ASN A C 1
ATOM 601 O O . ASN A 1 83 ? -12.097 -10.480 33.880 1.00 89.06 83 ASN A O 1
ATOM 605 N N . ARG A 1 84 ? -12.194 -9.468 31.881 1.00 89.19 84 ARG A N 1
ATOM 606 C CA . ARG A 1 84 ? -12.975 -8.302 32.321 1.00 89.19 84 ARG A CA 1
ATOM 607 C C . ARG A 1 84 ? -14.276 -8.177 31.540 1.00 89.19 84 ARG A C 1
ATOM 609 O O . ARG A 1 84 ? -14.275 -8.043 30.318 1.00 89.19 84 ARG A O 1
ATOM 616 N N . ILE A 1 85 ? -15.387 -8.111 32.271 1.00 89.06 85 ILE A N 1
ATOM 617 C CA . ILE A 1 85 ? -16.708 -7.814 31.709 1.00 89.06 85 ILE A CA 1
ATOM 618 C C . ILE A 1 85 ? -16.753 -6.333 31.318 1.00 89.06 85 ILE A C 1
ATOM 620 O O . ILE A 1 85 ? -16.642 -5.451 32.170 1.00 89.06 85 ILE A O 1
ATOM 624 N N . SER A 1 86 ? -16.921 -6.065 30.026 1.00 87.44 86 SER A N 1
ATOM 625 C CA . SER A 1 86 ? -16.904 -4.726 29.436 1.00 87.44 86 SER A CA 1
ATOM 626 C C . SER A 1 86 ? -18.107 -4.523 28.513 1.00 87.44 86 SER A C 1
ATOM 628 O O . SER A 1 86 ? -18.609 -5.468 27.911 1.00 87.44 86 SER A O 1
ATOM 630 N N . ARG A 1 87 ? -18.586 -3.280 28.381 1.00 87.00 87 ARG A N 1
ATOM 631 C CA . ARG A 1 87 ? -19.660 -2.922 27.438 1.00 87.00 87 ARG A CA 1
ATOM 632 C C . ARG A 1 87 ? -19.080 -2.214 26.215 1.00 87.00 87 ARG A C 1
ATOM 634 O O . ARG A 1 87 ? -18.320 -1.256 26.360 1.00 87.00 87 ARG A O 1
ATOM 641 N N . VAL A 1 88 ? -19.481 -2.640 25.021 1.00 84.38 88 VAL A N 1
ATOM 642 C CA . VAL A 1 88 ? -19.067 -2.034 23.749 1.00 84.38 88 VAL A CA 1
ATOM 643 C C . VAL A 1 88 ? -19.653 -0.624 23.637 1.00 84.38 88 VAL A C 1
ATOM 645 O O . VAL A 1 88 ? -20.870 -0.455 23.619 1.00 84.38 88 VAL A O 1
ATOM 648 N N . GLN A 1 89 ? -18.796 0.398 23.551 1.00 83.06 89 GLN A N 1
ATOM 649 C CA . GLN A 1 89 ? -19.229 1.799 23.413 1.00 83.06 89 GLN A CA 1
ATOM 650 C C . GLN A 1 89 ? -19.308 2.256 21.953 1.00 83.06 89 GLN A C 1
ATOM 652 O O . GLN A 1 89 ? -20.241 2.956 21.565 1.00 83.06 89 GLN A O 1
ATOM 657 N N . LYS A 1 90 ? -18.316 1.886 21.139 1.00 81.81 90 LYS A N 1
ATOM 658 C CA . LYS A 1 90 ? -18.195 2.280 19.732 1.00 81.81 90 LYS A CA 1
ATOM 659 C C . LYS A 1 90 ? -17.292 1.291 18.999 1.00 81.81 90 LYS A C 1
ATOM 661 O O . LYS A 1 90 ? -16.362 0.763 19.597 1.00 81.81 90 LYS A O 1
ATOM 666 N N . ILE A 1 91 ? -17.549 1.096 17.708 1.00 78.31 91 ILE A N 1
ATOM 667 C CA . ILE A 1 91 ? -16.700 0.316 16.802 1.00 78.31 91 ILE A CA 1
ATOM 668 C C . ILE A 1 91 ? -15.910 1.295 15.924 1.00 78.31 91 ILE A C 1
ATOM 670 O O . ILE A 1 91 ? -16.486 2.226 15.352 1.00 78.31 91 ILE A O 1
ATOM 674 N N . SER A 1 92 ? -14.592 1.118 15.843 1.00 74.19 92 SER A N 1
ATOM 675 C CA . SER A 1 92 ? -13.685 1.876 14.972 1.00 74.19 92 SER A CA 1
ATOM 676 C C . SER A 1 92 ? -12.861 0.935 14.095 1.00 74.19 92 SER A C 1
ATOM 678 O O . SER A 1 92 ? -12.570 -0.190 14.475 1.00 74.19 92 SER A O 1
ATOM 680 N N . LEU A 1 93 ? -12.446 1.424 12.922 1.00 67.94 93 LEU A N 1
ATOM 681 C CA . LEU A 1 93 ? -11.594 0.703 11.957 1.00 67.94 93 LEU A CA 1
ATOM 682 C C . LEU A 1 93 ? -10.145 0.496 12.432 1.00 67.94 93 LEU A C 1
ATOM 684 O O . LEU A 1 93 ? -9.344 -0.127 11.742 1.00 67.94 93 LEU A O 1
ATOM 688 N N . ARG A 1 94 ? -9.795 1.075 13.580 1.00 55.88 94 ARG A N 1
ATOM 689 C CA . ARG A 1 94 ? -8.469 1.022 14.181 1.00 55.88 94 ARG A CA 1
ATOM 690 C C . ARG A 1 94 ? -8.644 0.930 15.695 1.00 55.88 94 ARG A C 1
ATOM 692 O O . ARG A 1 94 ? -9.416 1.727 16.244 1.00 55.88 94 ARG A O 1
ATOM 699 N N . ALA A 1 95 ? -7.989 -0.062 16.295 1.00 52.28 95 ALA A N 1
ATOM 700 C CA . ALA A 1 95 ? -7.834 -0.214 17.740 1.00 52.28 95 ALA A CA 1
ATOM 701 C C . ALA A 1 95 ? -6.845 0.825 18.292 1.00 52.28 95 ALA A C 1
ATOM 703 O O . ALA A 1 95 ? -5.910 1.210 17.543 1.00 52.28 95 ALA A O 1
#

Solvent-accessible surface area (backbone atoms only — not comparable to full-atom values): 5594 Å² total; per-residue (Å²): 131,64,66,65,60,49,53,52,52,52,50,52,52,51,52,51,49,52,53,53,51,52,53,51,50,53,53,56,44,44,75,73,68,54,85,53,67,71,57,50,52,54,50,49,54,50,52,52,54,49,50,62,74,43,40,65,62,51,52,49,34,50,52,29,50,48,39,67,73,68,53,81,62,52,72,68,44,77,46,75,56,96,93,36,86,41,66,41,79,74,89,58,61,63,134

Radius of gyration: 21.21 Å; Cα contacts (8 Å, |Δi|>4): 43; chains: 1; bounding box: 41×35×57 Å

Secondary structure (DSSP, 8-state):
--HHHHHHHHHHHHHHHHHHHHHHHHHHHHHTT---HHHHHHHHHHHHHHHHHTHHHHHHHHHHHHHHHH-SS-TT-EEEETTEEEE-----S--

Nearest PDB structures (foldseek):
  3udc-assembly1_G  TM=7.165E-01  e=1.464E-03  Caldanaerobacter subterraneus subsp. tengcongensis MB4
  3t9n-assembly1_A  TM=7.173E-01  e=3.343E-03  Caldanaerobacter subterraneus subsp. tengcongensis
  3t9n-assembly1_D  TM=6.578E-01  e=2.539E-03  Caldanaerobacter subterraneus subsp. tengcongensis
  4age-assembly1_C  TM=6.962E-01  e=1.323E-02  Escherichia coli
  4agf-assembly1_G  TM=6.822E-01  e=1.417E-02  Escherichia coli

pLDDT: mean 87.49, std 9.83, range [52.28, 97.38]

Mean predicted aligned error: 8.21 Å

Sequence (95 aa):
RTGAEQGVIDSIATLTRYALISVGIVLALSVLGLDFTSLAIIAGGLSVGIGIGMQEFVANFISGLVLLFEQTLRPGDVIEVDNRISRVQKISLRA

Foldseek 3Di:
DCVVVVVVVVVVVVVVVVVVVVVVVVVVVVVVVDDCPVVCVVVVVVVVVVCVVCVVVVVLLVVLVCCVVVVPDDQQDWDADPNDTDGRHDGDSHD